Protein AF-A0A8T2QVR7-F1 (afdb_monomer_lite)

Sequence (73 aa):
MLVEDDIASKKRGLNANRVVVGTLRGYDQSMNLVLDGTVEVNGNERNEIGMVVIRGNSVVMIETLEPVNRPVA

Radius of gyration: 12.84 Å; chains: 1; bounding box: 34×35×24 Å

InterPro domains:
  IPR001163 Sm domain, eukaryotic/archaea-type [PF01423] (14-63)
  IPR001163 Sm domain, eukaryotic/archaea-type [SM00651] (5-64)
  IPR010920 LSM domain superfamily [SSF50182] (14-68)
  IPR044641 Sm-like protein Lsm7/SmG [PTHR10553] (14-71)
  IPR047575 Sm domain [PS52002] (1-68)

Secondary structure (DSSP, 8-state):
-EE-S-BSS--------EEEEEEEEEE-TT--EEEEEEEEEETTEEEEEEEEEE-GGGEEE---SS-------

Structure (mmCIF, N/CA/C/O backbone):
data_AF-A0A8T2QVR7-F1
#
_entry.id   AF-A0A8T2QVR7-F1
#
loop_
_atom_site.group_PDB
_atom_site.id
_atom_site.type_symbol
_atom_site.label_atom_id
_atom_site.label_alt_id
_atom_site.label_comp_id
_atom_site.label_asym_id
_atom_site.label_entity_id
_atom_site.label_seq_id
_atom_site.pdbx_PDB_ins_code
_atom_site.Cartn_x
_atom_site.Cartn_y
_atom_site.Cartn_z
_atom_site.occupancy
_atom_site.B_iso_or_equiv
_atom_site.auth_seq_id
_atom_site.auth_comp_id
_atom_site.auth_asym_id
_atom_site.auth_atom_id
_atom_site.pdbx_PDB_model_num
ATOM 1 N N . MET A 1 1 ? 0.967 5.867 3.829 1.00 62.72 1 ME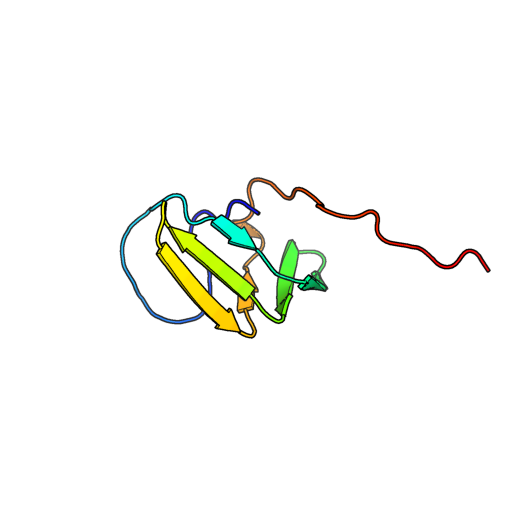T A N 1
ATOM 2 C CA . MET A 1 1 ? 1.390 6.422 2.525 1.00 62.72 1 MET A CA 1
ATOM 3 C C . MET A 1 1 ? 0.552 7.653 2.259 1.00 62.72 1 MET A C 1
ATOM 5 O O . MET A 1 1 ? -0.669 7.554 2.354 1.00 62.72 1 MET A O 1
ATOM 9 N N . LEU A 1 2 ? 1.192 8.797 2.012 1.00 56.25 2 LEU A N 1
ATOM 10 C CA . LEU A 1 2 ? 0.480 10.008 1.605 1.00 56.25 2 LEU A CA 1
ATOM 11 C C . LEU A 1 2 ? 0.353 9.980 0.086 1.00 56.25 2 LEU A C 1
ATOM 13 O O . LEU A 1 2 ? 1.362 9.926 -0.621 1.00 56.25 2 LEU A O 1
ATOM 17 N N . VAL A 1 3 ? -0.888 9.925 -0.385 1.00 58.75 3 VAL A N 1
ATOM 18 C CA . VAL A 1 3 ? -1.222 9.840 -1.805 1.00 58.75 3 VAL A CA 1
ATOM 19 C C . VAL A 1 3 ? -1.904 11.143 -2.167 1.00 58.75 3 VAL A C 1
ATOM 21 O O . VAL A 1 3 ? -2.921 11.469 -1.556 1.00 58.75 3 VAL A O 1
ATOM 24 N N . GLU A 1 4 ? -1.342 11.891 -3.113 1.00 55.31 4 GLU A N 1
ATOM 25 C CA . GLU A 1 4 ? -1.903 13.202 -3.431 1.00 55.31 4 GLU A CA 1
ATOM 26 C C . GLU A 1 4 ? -3.153 13.105 -4.311 1.00 55.31 4 GLU A C 1
ATOM 28 O O . GLU A 1 4 ? -4.073 13.862 -4.042 1.00 55.31 4 GLU A O 1
ATOM 33 N N . ASP A 1 5 ? -3.291 12.168 -5.271 1.00 54.72 5 ASP A N 1
ATOM 34 C CA . ASP A 1 5 ? -4.484 12.250 -6.148 1.00 54.72 5 ASP A CA 1
ATOM 35 C C . ASP A 1 5 ? -4.885 11.047 -7.046 1.00 54.72 5 ASP A C 1
ATOM 37 O O . ASP A 1 5 ? -5.744 11.218 -7.907 1.00 54.72 5 ASP A O 1
ATOM 41 N N . ASP A 1 6 ? -4.360 9.817 -6.913 1.00 51.97 6 ASP A N 1
ATOM 42 C CA . ASP A 1 6 ? -4.600 8.792 -7.969 1.00 51.97 6 ASP A CA 1
ATOM 43 C C . ASP A 1 6 ? -4.954 7.376 -7.464 1.00 51.97 6 ASP A C 1
ATOM 45 O O . ASP A 1 6 ? -4.463 6.367 -7.977 1.00 51.97 6 ASP A O 1
ATOM 49 N N . ILE A 1 7 ? -5.837 7.265 -6.458 1.00 57.94 7 ILE A N 1
ATOM 50 C CA . ILE A 1 7 ? -6.521 5.987 -6.179 1.00 57.94 7 ILE A CA 1
ATOM 51 C C . ILE A 1 7 ? -7.476 5.733 -7.346 1.00 57.94 7 ILE A C 1
ATOM 53 O O . ILE A 1 7 ? -8.518 6.380 -7.473 1.00 57.94 7 ILE A O 1
ATOM 57 N N . ALA A 1 8 ? -7.116 4.778 -8.199 1.00 50.59 8 ALA A N 1
ATOM 58 C CA . ALA A 1 8 ? -7.848 4.414 -9.404 1.00 50.59 8 ALA A CA 1
ATOM 59 C C . ALA A 1 8 ? -9.179 3.694 -9.106 1.00 50.59 8 ALA A C 1
ATOM 61 O O . ALA A 1 8 ? -9.385 2.565 -9.527 1.00 50.59 8 ALA A O 1
ATOM 62 N N . SER A 1 9 ? -10.110 4.321 -8.388 1.00 45.38 9 SER A N 1
ATOM 63 C CA . SER A 1 9 ? -11.537 4.043 -8.529 1.00 45.38 9 SER A CA 1
ATOM 64 C C . SER A 1 9 ? -12.355 5.112 -7.817 1.00 45.38 9 SER A C 1
ATOM 66 O O . SER A 1 9 ? -12.205 5.353 -6.623 1.00 45.38 9 SER A O 1
ATOM 68 N N . LYS A 1 10 ? -13.297 5.683 -8.571 1.00 42.41 10 LYS A N 1
ATOM 69 C CA . LYS A 1 10 ? -14.339 6.619 -8.137 1.00 42.41 10 LYS A CA 1
ATOM 70 C C . LYS A 1 10 ? -13.859 8.057 -7.921 1.00 42.41 10 LYS A C 1
ATOM 72 O O . LYS A 1 10 ? -13.351 8.440 -6.875 1.00 42.41 10 LYS A O 1
ATOM 77 N N . LYS A 1 11 ? -14.156 8.873 -8.937 1.00 43.41 11 LYS A N 1
ATOM 78 C CA . LYS A 1 11 ? -14.157 10.341 -8.954 1.00 43.41 11 LYS A CA 1
ATOM 79 C C . LYS A 1 11 ? -14.896 10.908 -7.729 1.00 43.41 11 LYS A C 1
ATOM 81 O O . LYS A 1 11 ? -16.076 11.238 -7.805 1.00 43.41 11 LYS A O 1
ATOM 86 N N . ARG A 1 12 ? -14.210 11.017 -6.594 1.00 42.84 12 ARG A N 1
ATOM 87 C CA . ARG A 1 12 ? -14.527 11.973 -5.537 1.00 42.84 12 ARG A CA 1
ATOM 88 C C . ARG A 1 12 ? -13.555 13.115 -5.749 1.00 42.84 12 ARG A C 1
ATOM 90 O O . ARG A 1 12 ? -12.378 12.980 -5.451 1.00 42.84 12 ARG A O 1
ATOM 97 N N . GLY A 1 13 ? -14.042 14.191 -6.364 1.00 43.88 13 GLY A N 1
ATOM 98 C CA . GLY A 1 13 ? -13.291 15.437 -6.359 1.00 43.88 13 GLY A CA 1
ATOM 99 C C . GLY A 1 13 ? -12.995 15.804 -4.911 1.00 43.88 13 GLY A C 1
ATOM 100 O O . GLY A 1 13 ? -13.874 15.613 -4.072 1.00 43.88 13 GLY A O 1
ATOM 101 N N . LEU A 1 14 ? -11.768 16.258 -4.669 1.00 42.66 14 LEU A N 1
ATOM 102 C CA . LEU A 1 14 ? -11.255 17.024 -3.531 1.00 42.66 14 LEU A CA 1
ATOM 103 C C . LEU A 1 14 ? -9.861 16.498 -3.195 1.00 42.66 14 LEU A C 1
ATOM 105 O O . LEU A 1 14 ? -9.698 15.407 -2.655 1.00 42.66 14 LEU A O 1
ATOM 109 N N . ASN A 1 15 ? -8.904 17.357 -3.522 1.00 49.94 15 ASN A N 1
ATOM 110 C CA . ASN A 1 15 ? -7.529 17.433 -3.061 1.00 49.94 15 ASN A CA 1
ATOM 111 C C . ASN A 1 15 ? -7.487 17.440 -1.517 1.00 49.94 15 ASN A C 1
ATOM 113 O O . ASN A 1 15 ? -7.346 18.482 -0.875 1.00 49.94 15 ASN A O 1
ATOM 117 N N . ALA A 1 16 ? -7.763 16.291 -0.909 1.00 53.22 16 ALA A N 1
ATOM 118 C CA . ALA A 1 16 ? -7.797 16.084 0.526 1.00 53.22 16 ALA A CA 1
ATOM 119 C C . ALA A 1 16 ? -6.675 15.106 0.850 1.00 53.22 16 ALA A C 1
ATOM 121 O O . ALA A 1 16 ? -6.614 14.048 0.234 1.00 53.22 16 ALA A O 1
ATOM 122 N N . ASN A 1 17 ? -5.811 15.466 1.803 1.00 61.41 17 ASN A N 1
ATOM 123 C CA . ASN A 1 17 ? -4.742 14.636 2.364 1.00 61.41 17 ASN A CA 1
ATOM 124 C C . ASN A 1 17 ? -5.288 13.295 2.891 1.00 61.41 17 ASN A C 1
ATOM 126 O O . ASN A 1 17 ? -5.486 13.115 4.093 1.00 61.41 17 ASN A O 1
ATOM 130 N N . ARG A 1 18 ? -5.588 12.362 1.989 1.00 68.12 18 ARG A N 1
ATOM 131 C CA . ARG A 1 18 ? -6.138 11.047 2.297 1.00 68.12 18 ARG A CA 1
ATOM 132 C C . ARG A 1 18 ? -4.973 10.144 2.639 1.00 68.12 18 ARG A C 1
ATOM 134 O O . ARG A 1 18 ? -4.027 9.989 1.868 1.00 68.12 18 ARG A O 1
ATOM 141 N N . VAL A 1 19 ? -5.048 9.539 3.815 1.00 76.12 19 VAL A N 1
ATOM 142 C CA . VAL A 1 19 ? -4.047 8.572 4.243 1.00 76.12 19 VAL A CA 1
ATOM 143 C C . VAL A 1 19 ? -4.574 7.195 3.889 1.00 76.12 19 VAL A C 1
ATOM 145 O O . VAL A 1 19 ? -5.622 6.783 4.378 1.00 76.12 19 VAL A O 1
ATOM 148 N N . VAL A 1 20 ? -3.847 6.477 3.037 1.00 78.56 20 VAL A N 1
ATOM 149 C CA . VAL A 1 20 ? -4.160 5.078 2.732 1.00 78.56 20 VAL A CA 1
ATOM 150 C C . VAL A 1 20 ? -3.188 4.183 3.481 1.00 78.56 20 VAL A C 1
ATOM 152 O O . VAL A 1 20 ? -1.968 4.404 3.476 1.00 78.56 20 VAL A O 1
ATOM 155 N N . VAL A 1 21 ? -3.748 3.162 4.123 1.00 82.31 21 VAL A N 1
ATOM 156 C CA . VAL A 1 21 ? -3.013 2.102 4.808 1.00 82.31 21 VAL A CA 1
ATOM 157 C C . VAL A 1 21 ? -3.433 0.771 4.202 1.00 82.31 21 VAL A C 1
ATOM 159 O O . VAL A 1 21 ? -4.618 0.512 4.035 1.00 82.31 21 VAL A O 1
ATOM 162 N N . GLY A 1 22 ? -2.468 -0.070 3.854 1.00 84.56 22 GLY A N 1
ATOM 163 C CA . GLY A 1 22 ? -2.722 -1.400 3.311 1.00 84.56 22 GLY A CA 1
ATOM 164 C C . GLY A 1 22 ? -1.429 -2.184 3.148 1.00 84.56 22 GLY A C 1
ATOM 165 O O . GLY A 1 22 ? -0.336 -1.661 3.384 1.00 84.56 22 GLY A O 1
ATOM 166 N N . THR A 1 23 ? -1.550 -3.440 2.736 1.00 85.88 23 THR A N 1
ATOM 167 C CA . THR A 1 23 ? -0.397 -4.316 2.527 1.00 85.88 23 THR A CA 1
ATOM 168 C C . THR A 1 23 ? 0.116 -4.169 1.101 1.00 85.88 23 THR A C 1
ATOM 170 O O . THR A 1 23 ? -0.609 -4.450 0.148 1.00 85.88 23 THR A O 1
ATOM 173 N N . LEU A 1 24 ? 1.376 -3.758 0.938 1.00 86.56 24 LEU A N 1
ATOM 174 C CA . LEU A 1 24 ? 2.022 -3.683 -0.374 1.00 86.56 24 LEU A CA 1
ATOM 175 C C . LEU A 1 24 ? 2.236 -5.088 -0.946 1.00 86.56 24 LEU A C 1
ATOM 177 O O . LEU A 1 24 ? 2.938 -5.908 -0.358 1.00 86.56 24 LEU A O 1
ATOM 181 N N . ARG A 1 25 ? 1.633 -5.360 -2.105 1.00 88.19 25 ARG A N 1
ATOM 182 C CA . ARG A 1 25 ? 1.749 -6.637 -2.829 1.00 88.19 25 ARG A CA 1
ATOM 183 C C . ARG A 1 25 ? 2.794 -6.588 -3.933 1.00 88.19 25 ARG A C 1
ATOM 185 O O . ARG A 1 25 ? 3.392 -7.611 -4.244 1.00 88.19 25 ARG A O 1
ATOM 192 N N . GLY A 1 26 ? 3.006 -5.416 -4.523 1.00 86.38 26 GLY A N 1
ATOM 193 C CA . GLY A 1 26 ? 3.954 -5.239 -5.613 1.00 86.38 26 GLY A CA 1
ATOM 194 C C . GLY A 1 26 ? 4.076 -3.787 -6.047 1.00 86.38 26 GLY A C 1
ATOM 195 O O . GLY A 1 26 ? 3.233 -2.953 -5.712 1.00 86.38 26 GLY A O 1
ATOM 196 N N . TYR A 1 27 ? 5.143 -3.505 -6.784 1.00 87.75 27 TYR A N 1
ATOM 197 C CA . TYR A 1 27 ? 5.416 -2.203 -7.376 1.00 87.75 27 TYR A CA 1
ATOM 198 C C . TYR A 1 27 ? 6.166 -2.354 -8.705 1.00 87.75 27 TYR A C 1
ATOM 200 O O . TYR A 1 27 ? 6.745 -3.410 -8.968 1.00 87.75 27 TYR A O 1
ATOM 208 N N . ASP A 1 28 ? 6.167 -1.309 -9.533 1.00 87.25 28 ASP A N 1
ATOM 209 C CA . ASP A 1 28 ? 6.941 -1.245 -10.778 1.00 87.25 28 ASP A CA 1
ATOM 210 C C . ASP A 1 28 ? 8.014 -0.135 -10.766 1.00 87.25 28 ASP A C 1
ATOM 212 O O . ASP A 1 28 ? 8.167 0.609 -9.796 1.00 87.25 28 ASP A O 1
ATOM 216 N N . GLN A 1 29 ? 8.790 -0.030 -11.853 1.00 83.88 29 GLN A N 1
ATOM 217 C CA . GLN A 1 29 ? 9.846 0.985 -12.009 1.00 83.88 29 GLN A CA 1
ATOM 218 C C . GLN A 1 29 ? 9.316 2.425 -12.042 1.00 83.88 29 GLN A C 1
ATOM 220 O O . GLN A 1 29 ? 10.070 3.361 -11.790 1.00 83.88 29 GLN A O 1
ATOM 225 N N . SER A 1 30 ? 8.035 2.608 -12.353 1.00 82.62 30 SER A N 1
ATOM 226 C CA . SER A 1 30 ? 7.358 3.902 -12.350 1.00 82.62 30 SER A CA 1
ATOM 227 C C . SER A 1 30 ? 6.687 4.197 -11.009 1.00 82.62 30 SER A C 1
ATOM 229 O O . SER A 1 30 ? 5.928 5.158 -10.918 1.00 82.62 30 SER A O 1
ATOM 231 N N . MET A 1 31 ? 6.974 3.397 -9.974 1.00 82.31 31 MET A N 1
ATOM 232 C CA . MET A 1 31 ? 6.422 3.509 -8.625 1.00 82.31 31 MET A CA 1
ATOM 233 C C . MET A 1 31 ? 4.899 3.346 -8.571 1.00 82.31 31 MET A C 1
ATOM 235 O O . MET A 1 31 ? 4.269 3.831 -7.636 1.00 82.31 31 MET A O 1
ATOM 239 N N . ASN A 1 32 ? 4.280 2.658 -9.535 1.00 84.50 32 ASN A N 1
ATOM 240 C CA . ASN A 1 32 ? 2.888 2.247 -9.378 1.00 84.50 32 ASN A CA 1
ATOM 241 C C . ASN A 1 32 ? 2.823 1.133 -8.336 1.00 84.50 32 ASN A C 1
ATOM 243 O O . ASN A 1 32 ? 3.560 0.154 -8.437 1.00 84.50 32 ASN A O 1
ATOM 247 N N . LEU A 1 33 ? 1.958 1.278 -7.335 1.00 85.50 33 LEU A N 1
ATOM 248 C CA . LEU A 1 33 ? 1.902 0.399 -6.170 1.00 85.50 33 LEU A CA 1
ATOM 249 C C . LEU A 1 33 ? 0.582 -0.355 -6.151 1.00 85.50 33 LEU A C 1
ATOM 251 O O . LEU A 1 33 ? -0.478 0.239 -6.334 1.00 85.50 33 LEU A O 1
ATOM 255 N N . VAL A 1 34 ? 0.645 -1.655 -5.880 1.00 86.62 34 VAL A N 1
ATOM 256 C CA . VAL A 1 34 ? -0.535 -2.495 -5.670 1.00 86.62 34 VAL A CA 1
ATOM 257 C C . VAL A 1 34 ? -0.653 -2.782 -4.183 1.00 86.62 34 VAL A C 1
ATOM 259 O O . VAL A 1 34 ? 0.216 -3.433 -3.598 1.00 86.62 34 VAL A O 1
ATOM 262 N N . LEU A 1 35 ? -1.728 -2.295 -3.575 1.00 86.12 35 LEU A N 1
ATOM 263 C CA . LEU A 1 35 ? -2.060 -2.527 -2.178 1.00 86.12 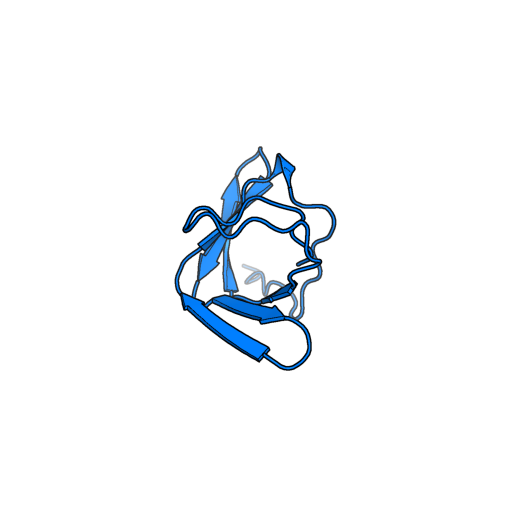35 LEU A CA 1
ATOM 264 C C . LEU A 1 35 ? -3.268 -3.465 -2.069 1.00 86.12 35 LEU A C 1
ATOM 266 O O . LEU A 1 35 ? -4.223 -3.355 -2.836 1.00 86.12 35 LEU A O 1
ATOM 270 N N . ASP A 1 36 ? -3.233 -4.359 -1.088 1.00 87.69 36 ASP A N 1
ATOM 271 C CA . ASP A 1 36 ? -4.338 -5.250 -0.728 1.00 87.69 36 ASP A CA 1
ATOM 272 C C . ASP A 1 36 ? -4.867 -4.920 0.673 1.00 87.69 36 ASP A C 1
ATOM 274 O O . ASP A 1 36 ? -4.133 -4.373 1.504 1.00 87.69 36 ASP A O 1
ATOM 278 N N . GLY A 1 37 ? -6.144 -5.225 0.917 1.00 86.38 37 GLY A N 1
ATOM 279 C CA . GLY A 1 37 ? -6.809 -4.967 2.200 1.00 86.38 37 GLY A CA 1
ATOM 280 C C . GLY A 1 37 ? -6.742 -3.504 2.651 1.00 86.38 37 GLY A C 1
ATOM 281 O O . GLY A 1 37 ? -6.542 -3.227 3.830 1.00 86.38 37 GLY A O 1
ATOM 282 N N . THR A 1 38 ? -6.828 -2.559 1.716 1.00 84.81 38 THR A N 1
ATOM 283 C CA . THR A 1 38 ? -6.631 -1.140 2.021 1.00 84.81 38 THR A CA 1
ATOM 284 C C . THR A 1 38 ? -7.788 -0.521 2.790 1.00 84.81 38 THR A C 1
ATOM 286 O O . THR A 1 38 ? -8.969 -0.776 2.524 1.00 84.81 38 THR A O 1
ATOM 289 N N . VAL A 1 39 ? -7.413 0.382 3.690 1.00 84.69 39 VAL A N 1
ATOM 290 C CA . VAL A 1 39 ? -8.300 1.261 4.436 1.00 84.69 39 VAL A CA 1
ATOM 291 C C . VAL A 1 39 ? -7.871 2.695 4.175 1.00 84.69 39 VAL A C 1
ATOM 293 O O . VAL A 1 39 ? -6.713 3.076 4.368 1.00 84.69 39 VAL A O 1
ATOM 296 N N . GLU A 1 40 ? -8.819 3.499 3.731 1.00 82.44 40 GLU A N 1
ATOM 297 C CA . GLU A 1 40 ? -8.678 4.940 3.678 1.00 82.44 40 GLU A CA 1
ATOM 298 C C . GLU A 1 40 ? -9.039 5.538 5.030 1.00 82.44 40 GLU A C 1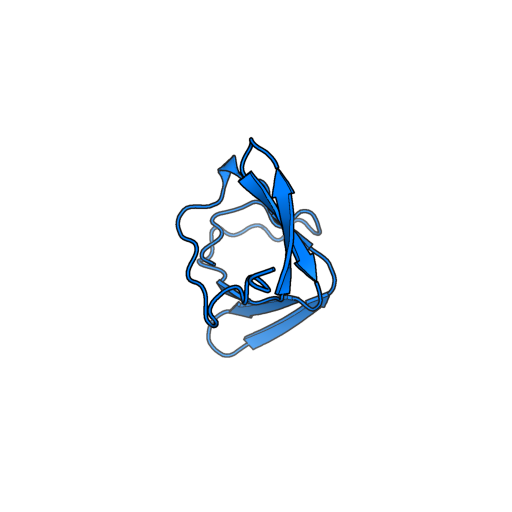
ATOM 300 O O . GLU A 1 40 ? -10.097 5.253 5.592 1.00 82.44 40 GLU A O 1
ATOM 305 N N . VAL A 1 41 ? -8.170 6.417 5.514 1.00 79.06 41 VAL A N 1
ATOM 306 C CA . VAL A 1 41 ? -8.367 7.207 6.721 1.00 79.06 41 VAL A CA 1
ATOM 307 C C . VAL A 1 41 ? -8.555 8.668 6.319 1.00 79.06 41 VAL A C 1
ATOM 309 O O . VAL A 1 41 ? -7.654 9.294 5.755 1.00 79.06 41 VAL A O 1
ATOM 312 N N . ASN A 1 42 ? -9.730 9.214 6.626 1.00 77.75 42 ASN A N 1
ATOM 313 C CA . ASN A 1 42 ? -10.054 10.627 6.469 1.00 77.75 42 ASN A CA 1
ATOM 314 C C . ASN A 1 42 ? -10.433 11.204 7.839 1.00 77.75 42 ASN A C 1
ATOM 316 O O . ASN A 1 42 ? -11.578 11.114 8.286 1.00 77.75 42 ASN A O 1
ATOM 320 N N . GLY A 1 43 ? -9.436 11.728 8.556 1.00 76.44 43 GLY A N 1
ATOM 321 C CA . GLY A 1 43 ? -9.603 12.150 9.946 1.00 76.44 43 GLY A CA 1
ATOM 322 C C . GLY A 1 43 ? -10.006 10.975 10.843 1.00 76.44 43 GLY A C 1
ATOM 323 O O . GLY A 1 43 ? -9.203 10.076 11.083 1.00 76.44 43 GLY A O 1
ATOM 324 N N . ASN A 1 44 ? -11.253 10.981 11.324 1.00 76.06 44 ASN A N 1
ATOM 325 C CA . ASN A 1 44 ? -11.813 9.907 12.155 1.00 76.06 44 ASN A CA 1
ATOM 326 C C . ASN A 1 44 ? -12.561 8.832 11.350 1.00 76.06 44 ASN A C 1
ATOM 328 O O . ASN A 1 44 ? -12.893 7.784 11.902 1.00 76.06 44 ASN A O 1
ATOM 332 N N . GLU A 1 45 ? -12.841 9.071 10.068 1.00 79.69 45 GLU A N 1
ATOM 333 C CA . GLU A 1 45 ? -13.536 8.102 9.224 1.00 79.69 45 GLU A CA 1
ATOM 334 C C . GLU A 1 45 ? -12.545 7.096 8.640 1.00 79.69 45 GLU A C 1
ATOM 336 O O . GLU A 1 45 ? -11.509 7.469 8.084 1.00 79.69 45 GLU A O 1
ATOM 341 N N . ARG A 1 46 ? -12.877 5.807 8.765 1.00 82.44 46 ARG A N 1
ATOM 342 C CA . ARG A 1 46 ? -12.138 4.700 8.157 1.00 82.44 46 ARG A CA 1
ATOM 343 C C . ARG A 1 46 ? -13.043 3.986 7.167 1.00 82.44 46 ARG A C 1
ATOM 345 O O . ARG A 1 46 ? -14.083 3.470 7.562 1.00 82.44 46 ARG A O 1
ATOM 352 N N . ASN A 1 47 ? -12.634 3.956 5.905 1.00 83.06 47 ASN A N 1
ATOM 353 C CA . ASN A 1 47 ? -13.371 3.310 4.827 1.00 83.06 47 ASN A CA 1
ATOM 354 C C . ASN A 1 47 ? -12.524 2.188 4.228 1.00 83.06 47 ASN A C 1
ATOM 356 O O . ASN A 1 47 ? -11.421 2.432 3.746 1.00 83.06 47 ASN A O 1
ATOM 360 N N . GLU A 1 48 ? -13.037 0.961 4.247 1.00 84.75 48 GLU A N 1
ATOM 361 C CA . GLU A 1 48 ? -12.390 -0.175 3.588 1.00 84.75 48 GLU A CA 1
ATOM 362 C C . GLU A 1 48 ? -12.620 -0.08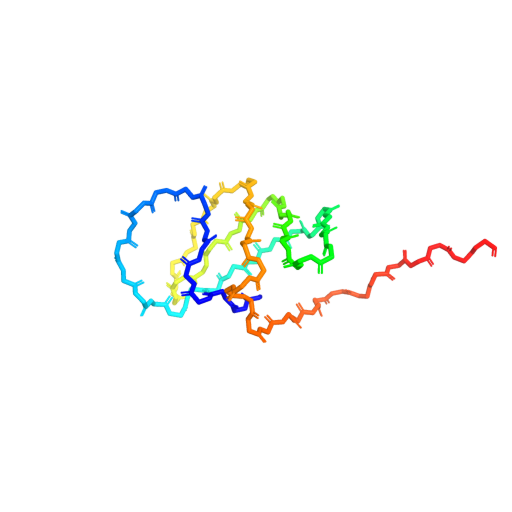8 2.075 1.00 84.75 48 GLU A C 1
ATOM 364 O O . GLU A 1 48 ? -13.758 -0.017 1.609 1.00 84.75 48 GLU A O 1
ATOM 369 N N . ILE A 1 49 ? -11.532 -0.068 1.303 1.00 82.06 49 ILE A N 1
ATOM 370 C CA . ILE A 1 49 ? -11.570 0.050 -0.165 1.00 82.06 49 ILE A CA 1
ATOM 371 C C . ILE A 1 49 ? -11.163 -1.276 -0.828 1.00 82.06 49 ILE A C 1
ATOM 373 O O . ILE A 1 49 ? -11.554 -1.554 -1.961 1.00 82.06 49 ILE A O 1
ATOM 377 N N . GLY A 1 50 ? -10.437 -2.139 -0.110 1.00 85.25 50 GLY A N 1
ATOM 378 C CA . GLY A 1 50 ? -10.009 -3.445 -0.610 1.00 85.25 50 GLY A CA 1
ATOM 379 C C . GLY A 1 50 ? -8.723 -3.348 -1.429 1.00 85.25 50 GLY A C 1
ATOM 380 O O . GLY A 1 50 ? -7.724 -2.824 -0.938 1.00 85.25 50 GLY A O 1
ATOM 381 N N . MET A 1 51 ? -8.713 -3.869 -2.656 1.00 84.69 51 MET A N 1
ATOM 382 C CA . MET A 1 51 ? -7.527 -3.832 -3.519 1.00 84.69 51 MET A CA 1
ATOM 383 C C . MET A 1 51 ? -7.442 -2.508 -4.278 1.00 84.69 51 MET A C 1
ATOM 385 O O . MET A 1 51 ? -8.399 -2.098 -4.935 1.00 84.69 51 MET A O 1
ATOM 389 N N . VAL A 1 52 ? -6.284 -1.851 -4.214 1.00 81.50 52 VAL A N 1
ATOM 390 C CA . VAL A 1 52 ? -6.085 -0.516 -4.786 1.00 81.50 52 VAL A CA 1
ATOM 391 C C . VAL A 1 52 ? -4.770 -0.461 -5.536 1.00 81.50 52 VAL A C 1
ATOM 393 O O . VAL A 1 52 ? -3.754 -0.987 -5.084 1.00 81.50 52 VAL A O 1
ATOM 396 N N . VAL A 1 53 ? -4.793 0.225 -6.673 1.00 81.75 53 VAL A N 1
ATOM 397 C CA . VAL A 1 53 ? -3.586 0.599 -7.402 1.00 81.75 53 VAL A CA 1
ATOM 398 C C . VAL A 1 53 ? -3.368 2.095 -7.223 1.00 81.75 53 VAL A C 1
ATOM 400 O O . VAL A 1 53 ? -4.277 2.888 -7.475 1.00 81.75 53 VAL A O 1
ATOM 403 N N . ILE A 1 54 ? -2.172 2.465 -6.777 1.00 79.81 54 ILE A N 1
ATOM 404 C CA . ILE A 1 54 ? -1.726 3.850 -6.628 1.00 79.81 54 ILE A CA 1
ATOM 405 C C . ILE A 1 54 ? -0.760 4.157 -7.763 1.00 79.81 54 ILE A C 1
ATOM 407 O O . ILE A 1 54 ? 0.218 3.434 -7.950 1.00 79.81 54 ILE A O 1
ATOM 411 N N . ARG A 1 55 ? -1.015 5.232 -8.515 1.00 79.50 55 ARG A N 1
ATOM 412 C CA . ARG A 1 55 ? -0.116 5.658 -9.591 1.00 79.50 55 ARG A CA 1
ATOM 413 C C . ARG A 1 55 ? 1.109 6.375 -9.020 1.00 79.50 55 ARG A C 1
ATOM 415 O O . ARG A 1 55 ? 0.960 7.335 -8.262 1.00 79.50 55 ARG A O 1
ATOM 422 N N . GLY A 1 56 ? 2.307 5.967 -9.430 1.00 74.19 56 GLY A N 1
ATOM 423 C CA . GLY A 1 56 ? 3.564 6.444 -8.841 1.00 74.19 56 GLY A CA 1
ATOM 424 C C . GLY A 1 56 ? 3.824 7.940 -8.966 1.00 74.19 56 GLY A C 1
ATOM 425 O O . GLY A 1 56 ? 4.431 8.528 -8.078 1.00 74.19 56 GLY A O 1
ATOM 426 N N . ASN A 1 57 ? 3.264 8.591 -9.988 1.00 74.88 57 ASN A N 1
ATOM 427 C CA . ASN A 1 57 ? 3.350 10.048 -10.156 1.00 74.88 57 ASN A CA 1
ATOM 428 C C . ASN A 1 57 ? 2.688 10.850 -9.017 1.00 74.88 57 ASN A C 1
ATOM 430 O O . ASN A 1 57 ? 2.914 12.050 -8.925 1.00 74.88 57 ASN A O 1
ATOM 434 N N . SER A 1 58 ? 1.860 10.206 -8.186 1.00 69.69 58 SER A N 1
ATOM 435 C CA . SER A 1 58 ? 1.123 10.825 -7.072 1.00 69.69 58 SER A CA 1
ATOM 436 C C . SER A 1 58 ? 1.658 10.439 -5.685 1.00 69.69 58 SER A C 1
ATOM 438 O O . SER A 1 58 ? 1.056 10.786 -4.666 1.00 69.69 58 SER A O 1
ATOM 440 N N . VAL A 1 59 ? 2.764 9.686 -5.631 1.00 72.69 59 VAL A N 1
ATOM 441 C CA . VAL A 1 59 ? 3.364 9.210 -4.380 1.00 72.69 59 VAL A CA 1
ATOM 442 C C . VAL A 1 59 ? 4.418 10.205 -3.909 1.00 72.69 59 VAL A C 1
ATOM 444 O O . VAL A 1 59 ? 5.481 10.323 -4.512 1.00 72.69 59 VAL A O 1
ATOM 447 N N . VAL A 1 60 ? 4.142 10.878 -2.792 1.00 71.31 60 VAL 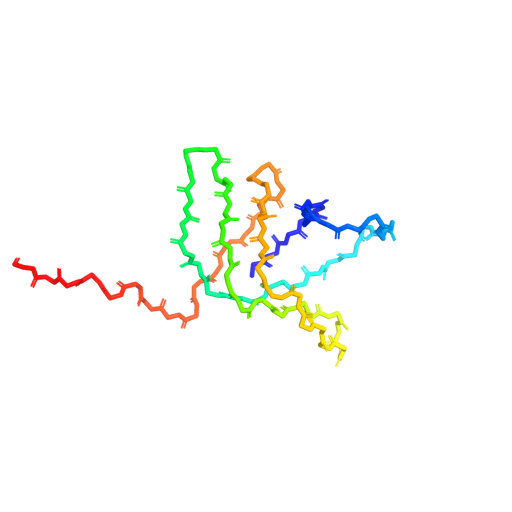A N 1
ATOM 448 C CA . VAL A 1 60 ? 5.083 11.831 -2.179 1.00 71.31 60 VAL A CA 1
ATOM 449 C C . VAL A 1 60 ? 5.924 11.168 -1.094 1.00 71.31 60 VAL A C 1
ATOM 451 O O . VAL A 1 60 ? 7.125 11.408 -0.999 1.00 71.31 60 VAL A O 1
ATOM 454 N N . MET A 1 61 ? 5.304 10.319 -0.266 1.00 70.12 61 MET A N 1
ATOM 455 C CA . MET A 1 61 ? 5.970 9.716 0.888 1.00 70.12 61 MET A CA 1
ATOM 456 C C . MET A 1 61 ? 5.438 8.314 1.198 1.00 70.12 61 MET A C 1
ATOM 458 O O . MET A 1 61 ? 4.230 8.092 1.360 1.00 70.12 61 MET A O 1
ATOM 462 N N . ILE A 1 62 ? 6.373 7.370 1.327 1.00 74.56 62 ILE A N 1
ATOM 463 C CA . ILE A 1 62 ? 6.123 5.997 1.763 1.00 74.56 62 ILE A CA 1
ATOM 464 C C . ILE A 1 62 ? 6.789 5.806 3.122 1.00 74.56 62 ILE A C 1
ATOM 466 O O . ILE A 1 62 ? 7.995 5.985 3.256 1.00 74.56 62 ILE A O 1
ATOM 470 N N . GLU A 1 63 ? 5.999 5.390 4.105 1.00 76.06 63 GLU A N 1
ATOM 471 C CA . GLU A 1 63 ? 6.486 4.956 5.411 1.00 76.06 63 GLU A CA 1
ATOM 472 C C . GLU A 1 63 ? 6.075 3.499 5.616 1.00 76.06 63 GLU A C 1
ATOM 474 O O . GLU A 1 63 ? 4.928 3.121 5.354 1.00 76.06 63 GLU A O 1
ATOM 479 N N . THR A 1 64 ? 7.022 2.671 6.049 1.00 68.25 64 THR A N 1
ATOM 480 C CA . THR A 1 64 ? 6.802 1.254 6.344 1.00 68.25 64 THR A CA 1
ATOM 481 C C . THR A 1 64 ? 6.509 1.086 7.827 1.00 68.25 64 THR A C 1
ATOM 483 O O . THR A 1 64 ? 7.323 1.485 8.656 1.00 68.25 64 THR A O 1
ATOM 486 N N . LEU A 1 65 ? 5.379 0.465 8.162 1.00 71.62 65 LEU A N 1
ATOM 487 C CA . LEU A 1 65 ? 5.038 0.152 9.554 1.00 71.62 65 LEU A CA 1
ATOM 488 C C . LEU A 1 65 ? 5.794 -1.080 10.078 1.00 71.62 65 LEU A C 1
ATOM 490 O O . LEU A 1 65 ? 6.022 -1.187 11.277 1.00 71.62 65 LEU A O 1
ATOM 494 N N . GLU A 1 66 ? 6.228 -1.973 9.184 1.00 70.75 66 GLU A N 1
ATOM 495 C CA . GLU A 1 66 ? 7.005 -3.170 9.519 1.00 70.75 66 GLU A CA 1
ATOM 496 C C . GLU A 1 66 ? 8.184 -3.352 8.545 1.00 70.75 66 GLU A C 1
ATOM 498 O O . GLU A 1 66 ? 8.059 -3.005 7.363 1.00 70.75 66 GLU A O 1
ATOM 503 N N . PRO A 1 67 ? 9.332 -3.899 8.998 1.00 63.31 67 PRO A N 1
ATOM 504 C CA . PRO A 1 67 ? 10.442 -4.228 8.114 1.00 63.31 67 PRO A CA 1
ATOM 505 C C . PRO A 1 67 ? 10.031 -5.334 7.142 1.00 63.31 67 PRO A C 1
ATOM 507 O O . PRO A 1 67 ? 9.471 -6.35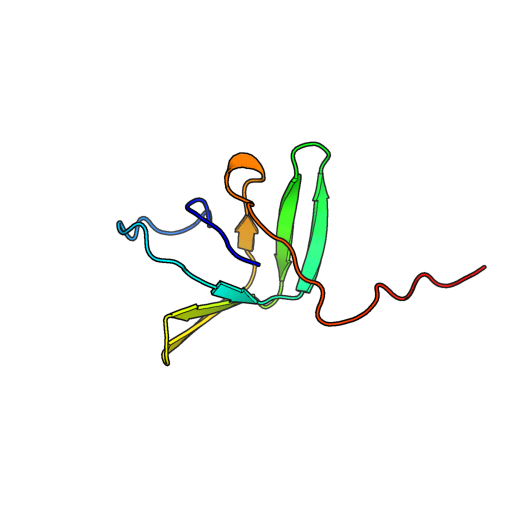2 7.546 1.00 63.31 67 PRO A O 1
ATOM 510 N N . VAL A 1 68 ? 10.376 -5.179 5.862 1.00 65.81 68 VAL A N 1
ATOM 511 C CA . VAL A 1 68 ? 10.246 -6.271 4.890 1.00 65.81 68 VAL A CA 1
ATOM 512 C C . VAL A 1 68 ? 11.182 -7.394 5.332 1.00 65.81 68 VAL A C 1
ATOM 514 O O . VAL A 1 68 ? 12.400 -7.288 5.180 1.00 65.81 68 VAL A O 1
ATOM 517 N N . ASN A 1 69 ? 10.620 -8.459 5.906 1.00 61.44 69 ASN A N 1
ATOM 518 C CA . ASN A 1 69 ? 11.380 -9.631 6.315 1.00 61.44 69 ASN A CA 1
ATOM 519 C C . ASN A 1 69 ? 11.896 -10.331 5.052 1.00 61.44 69 ASN A C 1
ATOM 521 O O . ASN A 1 69 ? 11.190 -11.127 4.435 1.00 61.44 69 ASN A O 1
ATOM 525 N N . ARG A 1 70 ? 13.113 -9.990 4.620 1.00 63.75 70 ARG A N 1
ATOM 526 C CA . ARG A 1 70 ? 13.813 -10.744 3.582 1.00 63.75 70 ARG A CA 1
ATOM 527 C C . ARG A 1 70 ? 14.233 -12.067 4.227 1.00 63.75 70 ARG A C 1
ATOM 529 O O . ARG A 1 70 ? 15.047 -12.019 5.149 1.00 63.75 70 ARG A O 1
ATOM 536 N N . PRO A 1 71 ? 13.731 -13.232 3.780 1.00 57.69 71 PRO A N 1
ATOM 537 C CA . PRO A 1 71 ? 14.321 -14.491 4.198 1.00 57.69 71 PRO A CA 1
ATOM 538 C C . PRO A 1 71 ? 15.769 -14.468 3.709 1.00 57.69 71 PRO A C 1
ATOM 540 O O . PRO A 1 71 ? 16.019 -14.377 2.506 1.00 57.69 71 PRO A O 1
ATOM 543 N N . VAL A 1 72 ? 16.718 -14.444 4.641 1.00 64.31 72 VAL A N 1
ATOM 544 C CA . VAL A 1 72 ? 18.123 -14.685 4.323 1.00 64.31 72 VAL A CA 1
ATOM 545 C C . VAL A 1 72 ? 18.244 -16.175 4.017 1.00 64.31 72 VAL A C 1
ATOM 547 O O . VAL A 1 72 ? 17.993 -17.008 4.886 1.00 64.31 72 VAL A O 1
ATOM 550 N N . ALA A 1 73 ? 18.505 -16.487 2.749 1.00 56.38 73 ALA A N 1
ATOM 551 C CA . ALA A 1 73 ? 18.979 -17.799 2.326 1.00 56.38 73 ALA A CA 1
ATOM 552 C C . ALA A 1 73 ? 20.500 -17.856 2.487 1.00 56.38 73 ALA A C 1
ATOM 554 O O . ALA A 1 73 ? 21.142 -16.807 2.235 1.00 56.38 73 ALA A O 1
#

Foldseek 3Di:
DFFQDDFPDDPPDDRARKDKDFQWPDADPQGWTWGAQIWIDDPPDIDGPGITIGGSVRDDDDDDPDDPPDPDD

Organism: Ceratopteris richardii (NCBI:txid49495)

pLDDT: mean 71.83, std 13.78, range [42.41, 88.19]